Protein AF-A0A2S8WVZ5-F1 (afdb_monomer_lite)

pLDDT: mean 81.84, std 21.37, range [29.8, 98.44]

Sequence (116 aa):
MYIVTNRIDVPSERAQAFEERFIGNMRNNLPKVTGLARATLDRPVDAGTPYKVTMEFVAESDFEAWKTSDAFRASHARPAATETPAAADSSAPVDTRSVTGIERHVRVETYTAPNA

Secondary structure (DSSP, 8-state):
-EEEEEEE---GGGHHHHHHHHHHHHHHHGGG-TTEEEEEEEEESSTTPPEEEEEEESSHHHHHHHHHSHHHHHHHPPP--SS------S----------S---EEEEEEEE-TT-

Structure (mmCIF, N/CA/C/O backbone):
data_AF-A0A2S8WVZ5-F1
#
_entry.id   AF-A0A2S8WVZ5-F1
#
loop_
_atom_site.group_PDB
_atom_site.id
_atom_site.type_symbol
_atom_site.label_atom_id
_atom_site.label_alt_id
_atom_site.label_comp_id
_atom_site.label_asym_id
_atom_site.label_entity_id
_atom_site.label_seq_id
_atom_site.pdbx_PDB_ins_code
_atom_site.Cartn_x
_atom_site.Cartn_y
_atom_site.Cartn_z
_atom_site.occupancy
_atom_site.B_iso_or_equiv
_atom_site.auth_seq_id
_atom_site.auth_comp_id
_atom_site.auth_a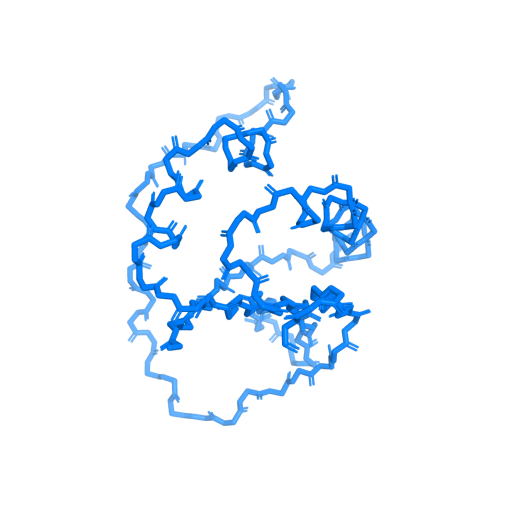sym_id
_atom_site.auth_atom_id
_atom_site.pdbx_PDB_model_num
ATOM 1 N N . MET A 1 1 ? 3.350 -12.762 -12.720 1.00 90.75 1 MET A N 1
ATOM 2 C CA . MET A 1 1 ? 2.493 -12.229 -11.646 1.00 90.75 1 MET A CA 1
ATOM 3 C C . MET A 1 1 ? 3.286 -12.256 -10.356 1.00 90.75 1 MET A C 1
ATOM 5 O O . MET A 1 1 ? 3.802 -13.311 -10.003 1.00 90.75 1 MET A O 1
ATOM 9 N N . TYR A 1 2 ? 3.395 -11.116 -9.688 1.00 97.44 2 TYR A N 1
ATOM 10 C CA . TYR A 1 2 ? 4.107 -10.922 -8.432 1.00 97.44 2 TYR A CA 1
ATOM 11 C C . TYR A 1 2 ? 3.175 -10.212 -7.453 1.00 97.44 2 TYR A C 1
ATOM 13 O O . TYR A 1 2 ? 2.580 -9.195 -7.802 1.00 97.44 2 TYR A O 1
ATOM 21 N N . ILE A 1 3 ? 2.994 -10.766 -6.256 1.00 98.00 3 ILE A N 1
ATOM 22 C CA . ILE A 1 3 ? 1.981 -10.294 -5.308 1.00 98.00 3 ILE A CA 1
ATOM 23 C C . ILE A 1 3 ? 2.671 -9.846 -4.032 1.00 98.00 3 ILE A C 1
ATOM 25 O O . ILE A 1 3 ? 3.402 -10.615 -3.413 1.00 98.00 3 ILE A O 1
ATOM 29 N N . VAL A 1 4 ? 2.384 -8.618 -3.616 1.00 96.69 4 VAL A N 1
ATOM 30 C CA . VAL A 1 4 ? 2.831 -8.079 -2.333 1.00 96.69 4 VAL A CA 1
ATOM 31 C C . VAL A 1 4 ? 1.624 -7.769 -1.465 1.00 96.69 4 VAL A C 1
ATOM 33 O O . VAL A 1 4 ? 0.597 -7.293 -1.947 1.00 96.69 4 VAL A O 1
ATOM 36 N N . THR A 1 5 ? 1.730 -8.064 -0.173 1.00 96.25 5 THR A N 1
ATOM 37 C CA . THR A 1 5 ? 0.700 -7.731 0.815 1.00 96.25 5 THR A CA 1
ATOM 38 C C . THR A 1 5 ? 1.330 -6.920 1.930 1.00 96.25 5 THR A C 1
ATOM 40 O O . THR A 1 5 ? 2.188 -7.420 2.652 1.00 96.25 5 THR A O 1
ATOM 43 N N . ASN A 1 6 ? 0.896 -5.673 2.077 1.00 92.62 6 ASN A N 1
ATOM 44 C CA . ASN A 1 6 ? 1.267 -4.840 3.209 1.00 92.62 6 ASN A CA 1
ATOM 45 C C . ASN A 1 6 ? 0.233 -4.992 4.332 1.00 92.62 6 ASN A C 1
ATOM 47 O O . ASN A 1 6 ? -0.972 -4.995 4.067 1.00 92.62 6 ASN A O 1
ATOM 51 N N . ARG A 1 7 ? 0.706 -5.092 5.577 1.00 94.50 7 ARG A N 1
ATOM 52 C CA . ARG A 1 7 ? -0.123 -5.110 6.789 1.00 94.50 7 ARG A CA 1
ATOM 53 C C . ARG A 1 7 ? 0.025 -3.764 7.485 1.00 94.50 7 ARG A C 1
ATOM 55 O O . ARG A 1 7 ? 1.143 -3.335 7.747 1.00 94.50 7 ARG A O 1
ATOM 62 N N . ILE A 1 8 ? -1.093 -3.094 7.748 1.00 92.75 8 ILE A N 1
ATOM 63 C CA . ILE A 1 8 ? -1.099 -1.745 8.322 1.00 92.75 8 ILE A CA 1
ATOM 64 C C . ILE A 1 8 ? -1.946 -1.750 9.589 1.00 92.75 8 ILE A C 1
ATOM 66 O O . ILE A 1 8 ? -3.168 -1.907 9.533 1.00 92.75 8 ILE A O 1
ATOM 70 N N . ASP A 1 9 ? -1.290 -1.558 10.729 1.00 93.38 9 ASP A N 1
ATOM 71 C CA . ASP A 1 9 ? -1.961 -1.336 12.002 1.00 93.38 9 ASP A CA 1
ATOM 72 C C . ASP A 1 9 ? -2.541 0.077 12.046 1.00 93.38 9 ASP A C 1
ATOM 74 O O . ASP A 1 9 ? -1.834 1.079 11.902 1.00 93.38 9 ASP A O 1
ATOM 78 N N . VAL A 1 10 ? -3.854 0.154 12.243 1.00 92.62 10 VAL A N 1
ATOM 79 C CA . VAL A 1 10 ? -4.589 1.414 12.323 1.00 92.62 10 VAL A CA 1
ATOM 80 C C . VAL A 1 10 ? -5.418 1.390 13.605 1.00 92.62 10 VAL A C 1
ATOM 82 O O . VAL A 1 10 ? -6.253 0.497 13.758 1.00 92.62 10 VAL A O 1
ATOM 85 N N . PRO A 1 11 ? -5.220 2.352 14.527 1.00 90.31 11 PRO A N 1
ATOM 86 C CA . PRO A 1 11 ? -6.085 2.498 15.692 1.00 90.31 11 PRO A CA 1
ATOM 87 C C . PRO A 1 11 ? -7.546 2.663 15.265 1.00 90.31 11 PRO A C 1
ATOM 89 O O . PRO A 1 11 ? -7.830 3.363 14.286 1.00 90.31 11 PRO A O 1
ATOM 92 N N . SER A 1 12 ? -8.476 2.038 15.987 1.00 87.06 12 SER A N 1
ATOM 93 C CA . SER A 1 12 ? -9.898 2.016 15.616 1.00 87.06 12 SER A CA 1
ATOM 94 C C . SER A 1 12 ? -10.494 3.422 15.510 1.00 87.06 12 SER A C 1
ATOM 96 O O . SER A 1 12 ? -11.328 3.669 14.641 1.00 87.06 12 SER A O 1
ATOM 98 N N . GLU A 1 13 ? -10.002 4.377 16.305 1.00 91.56 13 GLU A N 1
ATOM 99 C CA . GLU A 1 13 ? -10.449 5.774 16.293 1.00 91.56 13 GLU A CA 1
ATOM 100 C C . GLU A 1 13 ? -10.049 6.509 15.004 1.00 91.56 13 GLU A C 1
ATOM 102 O O . GLU A 1 13 ? -10.605 7.556 14.677 1.00 91.56 13 GLU A O 1
ATOM 107 N N . ARG A 1 14 ? -9.072 5.974 14.261 1.00 91.94 14 ARG A N 1
ATOM 108 C CA . ARG A 1 14 ? -8.554 6.545 13.010 1.00 91.94 14 ARG A CA 1
ATOM 109 C C . ARG A 1 14 ? -8.927 5.731 11.774 1.00 91.94 14 ARG A C 1
ATOM 111 O O . ARG A 1 14 ? -8.590 6.161 10.674 1.00 91.94 14 ARG A O 1
ATOM 118 N N . ALA A 1 15 ? -9.633 4.611 11.930 1.00 92.56 15 ALA A N 1
ATOM 119 C CA . ALA A 1 15 ? -9.983 3.686 10.850 1.00 92.56 15 ALA A CA 1
ATOM 120 C C . ALA A 1 15 ? -10.692 4.379 9.673 1.00 92.56 15 ALA A C 1
ATOM 122 O O . ALA A 1 15 ? -10.240 4.296 8.533 1.00 92.56 15 ALA A O 1
ATOM 123 N N . GLN A 1 16 ? -11.751 5.145 9.951 1.00 93.88 16 GLN A N 1
ATOM 124 C CA . GLN A 1 16 ? -12.520 5.832 8.907 1.00 93.88 16 GLN A CA 1
ATOM 125 C C . GLN A 1 16 ? -11.681 6.880 8.160 1.00 93.88 16 GLN A C 1
ATOM 127 O O . GLN A 1 16 ? -11.663 6.908 6.931 1.00 93.88 16 GLN A O 1
ATOM 132 N N . ALA A 1 17 ? -10.949 7.718 8.900 1.00 94.44 17 ALA A N 1
ATOM 133 C CA . ALA A 1 17 ? -10.097 8.751 8.313 1.00 94.44 17 ALA A CA 1
ATOM 134 C C . ALA A 1 17 ? -8.920 8.153 7.522 1.00 94.44 17 ALA A C 1
ATOM 136 O O . ALA A 1 17 ? -8.487 8.724 6.520 1.00 94.44 17 ALA A O 1
ATOM 137 N N . PHE A 1 18 ? -8.391 7.013 7.973 1.00 94.94 18 PHE A N 1
ATOM 138 C CA . PHE A 1 18 ? -7.378 6.257 7.249 1.00 94.94 18 PHE A CA 1
ATOM 139 C C . PHE A 1 18 ? -7.922 5.778 5.906 1.00 94.94 18 PHE A C 1
ATOM 141 O O . PHE A 1 18 ? -7.297 6.046 4.885 1.00 94.94 18 PHE A O 1
ATOM 148 N N . GLU A 1 19 ? -9.087 5.131 5.893 1.00 96.50 19 GLU A N 1
ATOM 149 C CA . GLU A 1 19 ? -9.680 4.599 4.666 1.00 96.50 19 GLU A CA 1
ATOM 150 C C . GLU A 1 19 ? -9.948 5.683 3.633 1.00 96.50 19 GLU A C 1
ATOM 152 O O . GLU A 1 19 ? -9.529 5.539 2.489 1.00 96.50 19 GLU A O 1
ATOM 157 N N . GLU A 1 20 ? -10.577 6.789 4.028 1.00 96.44 20 GLU A N 1
ATOM 158 C CA . GLU A 1 20 ? -10.875 7.894 3.114 1.00 96.44 20 GLU A CA 1
ATOM 159 C C . GLU A 1 20 ? -9.599 8.425 2.441 1.00 96.44 20 GLU A C 1
ATOM 161 O O . GLU A 1 20 ? -9.524 8.544 1.213 1.00 96.44 20 GLU A O 1
ATOM 166 N N . ARG A 1 21 ? -8.553 8.674 3.238 1.00 94.06 21 ARG A N 1
ATOM 167 C CA . ARG A 1 21 ? -7.257 9.150 2.736 1.00 94.06 21 ARG A CA 1
ATOM 168 C C . ARG A 1 21 ? -6.566 8.109 1.865 1.00 94.06 21 ARG A C 1
ATOM 170 O O . ARG A 1 21 ? -6.030 8.456 0.813 1.00 94.06 21 ARG A O 1
ATOM 177 N N . PHE A 1 22 ? -6.567 6.848 2.288 1.00 94.56 22 PHE A N 1
ATOM 178 C CA . PHE A 1 22 ? -5.892 5.769 1.578 1.00 94.56 22 PHE A CA 1
ATOM 179 C C . PHE A 1 22 ? -6.558 5.504 0.226 1.00 94.56 22 PHE A C 1
ATOM 181 O O . PHE A 1 22 ? -5.868 5.426 -0.787 1.00 94.56 22 PHE A O 1
ATOM 188 N N . ILE A 1 23 ? -7.891 5.463 0.183 1.00 95.88 23 ILE A N 1
ATOM 189 C CA . ILE A 1 23 ? -8.678 5.312 -1.047 1.00 95.88 23 ILE A CA 1
ATOM 190 C C . ILE A 1 23 ? -8.432 6.492 -1.992 1.00 95.88 23 ILE A C 1
ATOM 192 O O . ILE A 1 23 ? -8.170 6.287 -3.179 1.00 95.88 23 ILE A O 1
ATOM 196 N N . GLY A 1 24 ? -8.439 7.726 -1.476 1.00 94.25 24 GLY A N 1
ATOM 197 C CA . GLY A 1 24 ? -8.085 8.908 -2.264 1.00 94.25 24 GLY A CA 1
ATOM 198 C C . GLY A 1 24 ? -6.681 8.800 -2.865 1.00 94.25 24 GLY A C 1
ATOM 199 O O . GLY A 1 24 ? -6.483 9.069 -4.051 1.00 94.25 24 GLY A O 1
ATOM 200 N N . ASN A 1 25 ? -5.706 8.337 -2.080 1.00 90.44 25 ASN A N 1
ATOM 201 C CA . ASN A 1 25 ? -4.346 8.116 -2.560 1.00 90.44 25 ASN A CA 1
ATOM 202 C C . ASN A 1 25 ? -4.276 7.019 -3.634 1.00 90.44 25 ASN A C 1
ATOM 204 O O . ASN A 1 25 ? -3.609 7.209 -4.653 1.00 90.44 25 ASN A O 1
ATOM 208 N N . MET A 1 26 ? -4.987 5.902 -3.436 1.00 92.31 26 MET A N 1
ATOM 209 C CA . MET A 1 26 ? -5.048 4.796 -4.393 1.00 92.31 26 MET A CA 1
ATOM 210 C C . MET A 1 26 ? -5.550 5.280 -5.755 1.00 92.31 26 MET A C 1
ATOM 212 O O . MET A 1 26 ? -4.877 5.093 -6.768 1.00 92.31 26 MET A O 1
ATOM 216 N N . ARG A 1 27 ? -6.695 5.966 -5.776 1.00 92.62 27 ARG A N 1
ATOM 217 C CA . ARG A 1 27 ? -7.332 6.435 -7.015 1.00 92.62 27 ARG A CA 1
ATOM 218 C C . ARG A 1 27 ? -6.466 7.427 -7.792 1.00 92.62 27 ARG A C 1
ATOM 220 O O . ARG A 1 27 ? -6.476 7.412 -9.017 1.00 92.62 27 ARG A O 1
ATOM 227 N N . ASN A 1 28 ? -5.688 8.255 -7.096 1.00 90.94 28 ASN A N 1
ATOM 228 C CA . ASN A 1 28 ? -4.882 9.307 -7.721 1.00 90.94 28 ASN A CA 1
ATOM 229 C C . ASN A 1 28 ? -3.484 8.854 -8.179 1.00 90.94 28 ASN A C 1
ATOM 231 O O . ASN A 1 28 ? -2.886 9.500 -9.050 1.00 90.94 28 ASN A O 1
ATOM 235 N N . ASN A 1 29 ? -2.938 7.784 -7.590 1.00 90.00 29 ASN A N 1
ATOM 236 C CA . ASN A 1 29 ? -1.545 7.383 -7.814 1.00 90.00 29 ASN A CA 1
ATOM 237 C C . ASN A 1 29 ? -1.388 6.020 -8.486 1.00 90.00 29 ASN A C 1
ATOM 239 O O . ASN A 1 29 ? -0.506 5.881 -9.331 1.00 90.00 29 ASN A O 1
ATOM 243 N N . LEU A 1 30 ? -2.244 5.039 -8.188 1.00 92.44 30 LEU A N 1
ATOM 244 C CA . LEU A 1 30 ? -2.135 3.703 -8.783 1.00 92.44 30 LEU A CA 1
ATOM 245 C C . LEU A 1 30 ? -2.288 3.666 -10.313 1.00 92.44 30 LEU A C 1
ATOM 247 O O . LEU A 1 30 ? -1.556 2.892 -10.929 1.00 92.44 30 LEU A O 1
ATOM 251 N N . PRO A 1 31 ? -3.103 4.528 -10.960 1.00 93.19 31 PRO A N 1
ATOM 252 C CA . PRO A 1 31 ? -3.141 4.612 -12.424 1.00 93.19 31 PRO A CA 1
ATOM 253 C C . PRO A 1 31 ? -1.798 4.924 -13.094 1.00 93.19 31 PRO A C 1
ATOM 255 O O . PRO A 1 31 ? -1.648 4.716 -14.293 1.00 93.19 31 PRO A O 1
ATOM 258 N N . LYS A 1 32 ? -0.827 5.449 -12.338 1.00 90.50 32 LYS A N 1
ATOM 259 C CA . LYS A 1 32 ? 0.496 5.853 -12.834 1.00 90.50 32 LYS A CA 1
ATOM 260 C C . LYS A 1 32 ? 1.566 4.785 -12.586 1.00 90.50 32 LYS A C 1
ATOM 262 O O . LYS A 1 32 ? 2.723 5.000 -12.933 1.00 90.50 32 LYS A O 1
ATOM 267 N N . VAL A 1 33 ? 1.212 3.670 -11.945 1.00 92.62 33 VAL A N 1
ATOM 268 C CA . VAL A 1 33 ? 2.159 2.609 -11.592 1.00 92.62 33 VAL A CA 1
ATOM 269 C C . VAL A 1 33 ? 2.265 1.621 -12.747 1.00 92.62 33 VAL A C 1
ATOM 271 O O . VAL A 1 33 ? 1.362 0.822 -12.988 1.00 92.62 33 VAL A O 1
ATOM 274 N N . THR A 1 34 ? 3.387 1.670 -13.462 1.00 93.44 34 THR A N 1
ATOM 275 C CA . THR A 1 34 ? 3.703 0.706 -14.520 1.00 93.44 34 THR A CA 1
ATOM 276 C C . THR A 1 34 ? 3.727 -0.716 -13.964 1.00 93.44 34 TH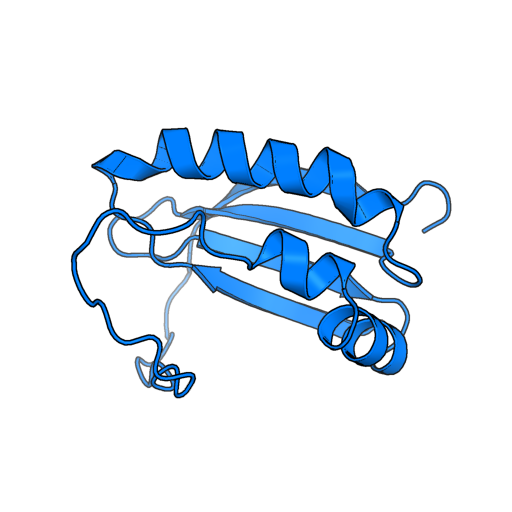R A C 1
ATOM 278 O O . THR A 1 34 ? 4.279 -0.962 -12.895 1.00 93.44 34 THR A O 1
ATOM 281 N N . GLY A 1 35 ? 3.113 -1.651 -14.691 1.00 94.69 35 GLY A N 1
ATOM 282 C CA . GLY A 1 35 ? 3.106 -3.072 -14.337 1.00 94.69 35 GLY A CA 1
ATOM 283 C C . GLY A 1 35 ? 2.161 -3.454 -13.195 1.00 94.69 35 GLY A C 1
ATOM 284 O O . GLY A 1 35 ? 2.066 -4.637 -12.883 1.00 94.69 35 GLY A O 1
ATOM 285 N N . LEU A 1 36 ? 1.426 -2.511 -12.591 1.00 96.19 36 LEU A N 1
ATOM 286 C CA . LEU A 1 36 ? 0.384 -2.823 -11.611 1.00 96.19 36 LEU A CA 1
ATOM 287 C C . LEU A 1 36 ? -0.897 -3.284 -12.315 1.00 96.19 36 LEU A C 1
ATOM 289 O O . LEU A 1 36 ? -1.537 -2.507 -13.019 1.00 96.19 36 LEU A O 1
ATOM 293 N N . ALA A 1 37 ? -1.303 -4.527 -12.070 1.00 97.06 37 ALA A N 1
ATOM 294 C CA . ALA A 1 37 ? -2.533 -5.105 -12.597 1.00 97.06 37 ALA A CA 1
ATOM 295 C C . ALA A 1 37 ? -3.739 -4.800 -11.698 1.00 97.06 37 ALA A C 1
ATOM 297 O O . ALA A 1 37 ? -4.801 -4.385 -12.169 1.00 97.06 37 ALA A O 1
ATOM 298 N N . ARG A 1 38 ? -3.572 -4.977 -10.383 1.00 97.44 38 ARG A N 1
ATOM 299 C CA . ARG A 1 38 ? -4.653 -4.816 -9.406 1.00 97.44 38 ARG A CA 1
ATOM 300 C C . ARG A 1 38 ? -4.121 -4.397 -8.044 1.00 97.44 38 ARG A C 1
ATOM 302 O O . ARG A 1 38 ? -3.032 -4.801 -7.648 1.00 97.44 38 ARG A O 1
ATOM 309 N N . ALA A 1 39 ? -4.904 -3.617 -7.308 1.00 97.50 39 ALA A N 1
ATOM 310 C CA . ALA A 1 39 ? -4.658 -3.353 -5.898 1.00 97.50 39 ALA A CA 1
ATOM 311 C C . ALA A 1 39 ? -5.959 -3.348 -5.098 1.00 97.50 39 ALA A C 1
ATOM 313 O O . ALA A 1 39 ? -6.983 -2.855 -5.573 1.00 97.50 39 ALA A O 1
ATOM 314 N N . THR A 1 40 ? -5.921 -3.863 -3.874 1.00 98.44 40 THR A N 1
ATOM 315 C CA . THR A 1 40 ? -7.088 -3.936 -2.991 1.00 98.44 40 THR A CA 1
ATOM 316 C C . THR A 1 40 ? -6.749 -3.404 -1.615 1.00 98.44 40 THR A C 1
ATOM 318 O O . THR A 1 40 ? -5.653 -3.643 -1.108 1.00 98.44 40 THR A O 1
ATOM 321 N N . LEU A 1 41 ? -7.703 -2.698 -1.012 1.00 98.25 41 LEU A N 1
ATOM 322 C CA . LEU A 1 41 ? -7.691 -2.379 0.410 1.00 98.25 41 LEU A CA 1
ATOM 323 C C . LEU A 1 41 ? -8.758 -3.231 1.092 1.00 98.25 41 LEU A C 1
ATOM 325 O O . LEU A 1 41 ? -9.934 -3.191 0.719 1.00 98.25 41 LEU A O 1
ATOM 329 N N . ASP A 1 42 ? -8.332 -3.989 2.092 1.00 98.19 42 ASP A N 1
ATOM 330 C CA . ASP A 1 42 ? -9.152 -4.942 2.821 1.00 98.19 42 ASP A CA 1
ATOM 331 C C . ASP A 1 42 ? -9.157 -4.558 4.314 1.00 98.19 42 ASP A C 1
ATOM 333 O O . ASP A 1 42 ? -8.117 -4.541 4.981 1.00 98.19 42 ASP A O 1
ATOM 337 N N . ARG A 1 43 ? -10.343 -4.211 4.832 1.00 97.12 43 ARG A N 1
ATOM 338 C CA . ARG A 1 43 ? -10.584 -3.818 6.228 1.00 97.12 43 ARG A CA 1
ATOM 339 C C . ARG A 1 43 ? -10.688 -5.059 7.118 1.00 97.12 43 ARG A C 1
ATOM 341 O O . ARG A 1 43 ? -11.429 -5.970 6.748 1.00 97.12 43 ARG A O 1
ATOM 348 N N . PRO A 1 44 ? -10.019 -5.111 8.281 1.00 96.06 44 PRO A N 1
ATOM 349 C CA . PRO A 1 44 ? -10.174 -6.211 9.232 1.00 96.06 44 PRO A CA 1
ATOM 350 C C . PRO A 1 44 ? -11.602 -6.263 9.796 1.00 96.06 44 PRO A C 1
ATOM 352 O O . PRO A 1 44 ? -12.218 -5.228 10.047 1.00 96.06 44 PRO A O 1
ATOM 355 N N . VAL A 1 45 ? -12.133 -7.469 10.007 1.00 94.81 45 VAL A N 1
ATOM 356 C CA . VAL A 1 45 ? -13.403 -7.678 10.730 1.00 94.81 45 VAL A CA 1
ATOM 357 C C . VAL A 1 45 ? -13.161 -7.741 12.236 1.00 94.81 45 VAL A C 1
ATOM 359 O O . VAL A 1 45 ? -13.938 -7.191 13.014 1.00 94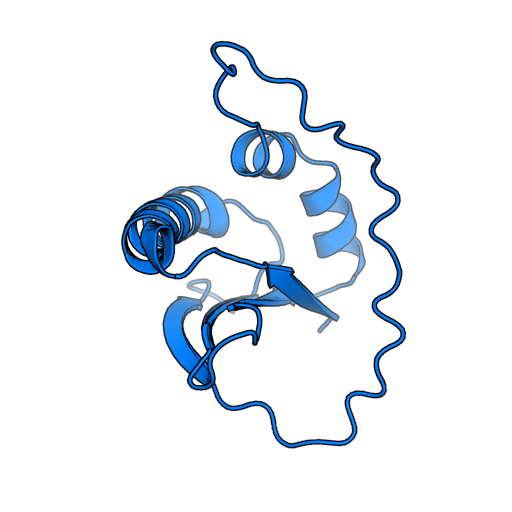.81 45 VAL A O 1
ATOM 362 N N . ASP A 1 46 ? -12.078 -8.402 12.639 1.00 90.31 46 ASP A N 1
ATOM 363 C CA . ASP A 1 46 ? -11.747 -8.644 14.037 1.00 90.31 46 ASP A CA 1
ATOM 364 C C . ASP A 1 46 ? -10.855 -7.523 14.594 1.00 90.31 46 ASP A C 1
ATOM 366 O O . ASP A 1 46 ? -9.884 -7.094 13.960 1.00 90.31 46 ASP A O 1
ATOM 370 N N . ALA A 1 47 ? -11.167 -7.054 15.805 1.00 85.19 47 ALA A N 1
ATOM 371 C CA . ALA A 1 47 ? -10.376 -6.030 16.482 1.00 85.19 47 ALA A CA 1
ATOM 372 C C . ALA A 1 47 ? -8.927 -6.500 16.709 1.00 85.19 47 ALA A C 1
ATOM 374 O O . ALA A 1 47 ? -8.680 -7.666 17.008 1.00 85.19 47 ALA A O 1
ATOM 375 N N . GLY A 1 48 ? -7.966 -5.582 16.576 1.00 84.75 48 GLY A N 1
ATOM 376 C CA . GLY A 1 48 ? -6.538 -5.893 16.718 1.00 84.75 48 GLY A CA 1
ATOM 377 C C . GLY A 1 48 ? -5.914 -6.610 15.515 1.00 84.75 48 GLY A C 1
ATOM 378 O O . GLY A 1 48 ? -4.737 -6.954 15.569 1.00 84.75 48 GLY A O 1
ATOM 379 N N . THR A 1 49 ? -6.669 -6.816 14.431 1.00 91.62 49 THR A N 1
ATOM 380 C CA . THR A 1 49 ? -6.136 -7.308 13.152 1.00 91.62 49 THR A CA 1
ATOM 381 C C . THR A 1 49 ? -5.776 -6.119 12.254 1.00 91.62 49 THR A C 1
ATOM 383 O O . THR A 1 49 ? -6.553 -5.165 12.193 1.00 91.62 49 THR A O 1
ATOM 386 N N . PRO A 1 50 ? -4.645 -6.142 11.529 1.00 94.69 50 PRO A N 1
ATOM 387 C CA . PRO A 1 50 ? -4.274 -5.050 10.636 1.00 94.69 50 PRO A CA 1
ATOM 388 C C . PRO A 1 50 ? -5.105 -5.038 9.346 1.00 94.69 50 PRO A C 1
ATOM 390 O O . PRO A 1 50 ? -5.608 -6.068 8.877 1.00 94.69 50 PRO A O 1
ATOM 393 N N . TYR A 1 51 ? -5.179 -3.862 8.720 1.00 96.88 51 TYR A N 1
ATOM 394 C CA . TYR A 1 51 ? -5.604 -3.735 7.326 1.00 96.88 51 TYR A CA 1
ATOM 395 C C . TYR A 1 51 ? -4.636 -4.472 6.412 1.00 96.88 51 TYR A C 1
ATOM 397 O O . TYR A 1 51 ? -3.436 -4.549 6.691 1.00 96.88 51 TYR A O 1
ATOM 405 N N . LYS A 1 52 ? -5.155 -4.967 5.289 1.00 97.19 52 LYS A N 1
ATOM 406 C CA . LYS A 1 52 ? -4.341 -5.548 4.224 1.00 97.19 52 LYS A CA 1
ATOM 407 C C . LYS A 1 52 ? -4.445 -4.710 2.967 1.00 97.19 52 LYS A C 1
ATOM 409 O O . LYS A 1 52 ? -5.539 -4.384 2.513 1.00 97.19 52 LYS A O 1
ATOM 414 N N . VAL A 1 53 ? -3.289 -4.407 2.395 1.00 97.00 53 VAL A N 1
ATOM 415 C CA . VAL A 1 53 ? -3.184 -3.844 1.053 1.00 97.00 53 VAL A CA 1
ATOM 416 C C . VAL A 1 53 ? -2.509 -4.882 0.186 1.00 97.00 53 VAL A C 1
ATOM 418 O O . VAL A 1 53 ? -1.332 -5.170 0.391 1.00 97.00 53 VAL A O 1
ATOM 421 N N . THR A 1 54 ? -3.246 -5.450 -0.761 1.00 97.94 54 THR A N 1
ATOM 422 C CA . THR A 1 54 ? -2.695 -6.425 -1.708 1.00 97.94 54 THR A CA 1
ATOM 423 C C . THR A 1 54 ? -2.453 -5.727 -3.031 1.00 97.94 54 THR A C 1
ATOM 425 O O . THR A 1 54 ? -3.347 -5.044 -3.526 1.00 97.94 54 THR A O 1
ATOM 428 N N . MET A 1 55 ? -1.263 -5.880 -3.603 1.00 97.19 55 MET A N 1
ATOM 429 C CA . MET A 1 55 ? -0.924 -5.350 -4.921 1.00 97.19 55 MET A CA 1
ATOM 430 C C . MET A 1 55 ? -0.385 -6.467 -5.804 1.00 97.19 55 MET A C 1
ATOM 432 O O . MET A 1 55 ? 0.468 -7.250 -5.388 1.00 97.19 55 MET A O 1
ATOM 436 N N . GLU A 1 56 ? -0.897 -6.519 -7.023 1.00 97.88 56 GLU A N 1
ATOM 437 C CA . GLU A 1 56 ? -0.614 -7.536 -8.026 1.00 97.88 56 GLU A CA 1
ATOM 438 C C . GLU A 1 56 ? 0.106 -6.877 -9.193 1.00 97.88 56 GLU A C 1
ATOM 440 O O . GLU A 1 56 ? -0.476 -6.071 -9.919 1.00 97.88 56 GLU A O 1
ATOM 445 N N . PHE A 1 57 ? 1.379 -7.213 -9.355 1.00 97.06 57 PHE A N 1
ATOM 446 C CA . PHE A 1 57 ? 2.247 -6.739 -10.422 1.00 97.06 57 PHE A CA 1
ATOM 447 C C . PHE A 1 57 ? 2.440 -7.814 -11.491 1.00 97.06 57 PHE A C 1
ATOM 449 O O . PHE A 1 57 ? 2.417 -9.015 -11.210 1.00 97.06 57 PHE A O 1
ATOM 456 N N . VAL A 1 58 ? 2.690 -7.402 -12.731 1.00 96.56 58 VAL A N 1
ATOM 457 C CA . VAL A 1 58 ? 3.007 -8.327 -13.827 1.00 96.56 58 VAL A CA 1
ATOM 458 C C . VAL A 1 58 ? 4.308 -9.081 -13.522 1.00 96.56 58 VAL A C 1
ATOM 460 O O . VAL A 1 58 ? 4.321 -10.318 -13.593 1.00 96.56 58 VAL A O 1
ATOM 463 N N . ALA A 1 59 ? 5.354 -8.373 -13.086 1.00 96.62 59 ALA A N 1
ATOM 464 C CA . ALA A 1 59 ? 6.637 -8.939 -12.678 1.00 96.62 59 ALA A CA 1
ATOM 465 C C . ALA A 1 59 ? 7.178 -8.333 -11.368 1.00 96.62 59 ALA A C 1
ATOM 467 O O . ALA A 1 59 ? 6.787 -7.247 -10.948 1.00 96.62 59 ALA A O 1
ATOM 468 N N . GLU A 1 60 ? 8.128 -9.027 -10.737 1.00 96.88 60 GLU A N 1
ATOM 469 C CA . GLU A 1 60 ? 8.856 -8.524 -9.560 1.00 96.88 60 GLU A CA 1
ATOM 470 C C . GLU A 1 60 ? 9.616 -7.223 -9.860 1.00 96.88 60 GLU A C 1
ATOM 472 O O . GLU A 1 60 ? 9.635 -6.304 -9.044 1.00 96.88 60 GLU A O 1
ATOM 477 N N . SER A 1 61 ? 10.182 -7.100 -11.065 1.00 96.69 61 SER A N 1
ATOM 478 C CA . SER A 1 61 ? 10.894 -5.895 -11.500 1.00 96.69 61 SER A CA 1
ATOM 479 C C . SER A 1 61 ? 10.009 -4.647 -11.512 1.00 96.69 61 SER A C 1
ATOM 481 O O . SER A 1 61 ? 10.501 -3.558 -11.224 1.00 96.69 61 SER A O 1
ATOM 483 N N . ASP A 1 62 ? 8.714 -4.793 -11.811 1.00 96.00 62 ASP A N 1
ATOM 484 C CA . ASP A 1 62 ? 7.761 -3.678 -11.795 1.00 96.00 62 ASP A CA 1
ATOM 485 C C . ASP A 1 62 ? 7.521 -3.187 -10.362 1.00 96.00 62 ASP A C 1
ATOM 487 O O . ASP A 1 62 ? 7.474 -1.981 -10.108 1.00 96.00 62 ASP A O 1
ATOM 491 N N . PHE A 1 63 ? 7.434 -4.121 -9.408 1.00 95.50 63 PHE A N 1
ATOM 492 C CA . PHE A 1 63 ? 7.334 -3.794 -7.989 1.00 95.50 63 PHE A CA 1
ATOM 493 C C . PHE A 1 63 ? 8.588 -3.067 -7.489 1.00 95.50 63 PHE A C 1
ATOM 495 O O . PHE A 1 63 ? 8.467 -2.014 -6.862 1.00 95.50 63 PHE A O 1
ATOM 502 N N . GLU A 1 64 ? 9.785 -3.577 -7.788 1.00 94.81 64 GLU A N 1
ATOM 503 C CA . GLU A 1 64 ? 11.038 -2.948 -7.345 1.00 94.81 64 GLU A CA 1
ATOM 504 C C . GLU A 1 64 ? 11.252 -1.561 -7.985 1.00 94.81 64 GLU A C 1
ATOM 506 O O . GLU A 1 64 ? 11.677 -0.611 -7.313 1.00 94.81 64 GLU A O 1
ATOM 511 N N . ALA A 1 65 ? 10.874 -1.390 -9.257 1.00 94.25 65 ALA A N 1
ATOM 512 C CA . ALA A 1 65 ? 10.890 -0.089 -9.924 1.00 94.25 65 ALA A CA 1
ATOM 513 C C . ALA A 1 65 ? 9.903 0.895 -9.276 1.00 94.25 65 ALA A C 1
ATOM 515 O O . ALA A 1 65 ? 10.241 2.054 -9.026 1.00 94.25 65 ALA A O 1
ATOM 516 N N . TRP A 1 66 ? 8.690 0.443 -8.946 1.00 92.44 66 TRP A N 1
ATOM 517 C CA . TRP A 1 66 ? 7.710 1.284 -8.263 1.00 92.44 66 TRP A CA 1
ATOM 518 C C . TRP A 1 66 ? 8.177 1.674 -6.859 1.00 92.44 66 TRP A C 1
ATOM 520 O O . TRP A 1 66 ? 8.153 2.855 -6.518 1.00 92.44 66 TRP A O 1
ATOM 530 N N . LYS A 1 67 ? 8.661 0.721 -6.061 1.00 90.62 67 LYS A N 1
ATOM 531 C CA . LYS A 1 67 ? 9.140 0.928 -4.685 1.00 90.62 67 LYS A CA 1
ATOM 532 C C . LYS A 1 67 ? 10.274 1.954 -4.585 1.00 90.62 67 LYS A C 1
ATOM 534 O O . LYS A 1 67 ? 10.388 2.662 -3.586 1.00 90.62 67 LYS A O 1
ATOM 539 N N . THR A 1 68 ? 11.100 2.065 -5.622 1.00 89.31 68 THR A N 1
ATOM 540 C CA . THR A 1 68 ? 12.201 3.040 -5.688 1.00 89.31 68 THR A CA 1
ATOM 541 C C . THR A 1 68 ? 11.796 4.385 -6.309 1.00 89.31 68 THR A C 1
ATOM 543 O O . THR A 1 68 ? 12.581 5.336 -6.258 1.00 89.31 68 THR A O 1
ATOM 546 N N . SER A 1 69 ? 10.569 4.500 -6.833 1.00 86.31 69 SER A N 1
ATOM 547 C CA . SER A 1 69 ? 10.049 5.695 -7.510 1.00 86.31 69 SER A CA 1
ATOM 548 C C . SER A 1 69 ? 9.648 6.833 -6.563 1.00 86.31 69 SER A C 1
ATOM 550 O O . SER A 1 69 ? 9.294 6.634 -5.397 1.00 86.31 69 SER A O 1
ATOM 552 N N . ASP A 1 70 ? 9.589 8.050 -7.107 1.00 80.25 70 ASP A N 1
ATOM 553 C CA . ASP A 1 70 ? 9.085 9.221 -6.381 1.00 80.25 70 ASP A CA 1
ATOM 554 C C . ASP A 1 70 ? 7.587 9.128 -6.070 1.00 80.25 70 ASP A C 1
ATOM 556 O O . ASP A 1 70 ? 7.137 9.658 -5.057 1.00 80.25 70 ASP A O 1
ATOM 560 N N . ALA A 1 71 ? 6.812 8.395 -6.877 1.00 74.06 71 ALA A N 1
ATOM 561 C CA . ALA A 1 71 ? 5.393 8.153 -6.614 1.00 74.06 71 ALA A CA 1
ATOM 562 C C . ALA A 1 71 ? 5.183 7.315 -5.341 1.00 74.06 71 ALA A C 1
ATOM 564 O O . ALA A 1 71 ? 4.278 7.596 -4.545 1.00 74.06 71 ALA A O 1
ATOM 565 N N . PHE A 1 72 ? 6.045 6.316 -5.117 1.00 81.62 72 PHE A N 1
ATOM 566 C CA . PHE A 1 72 ? 6.054 5.542 -3.877 1.00 81.62 72 PHE A CA 1
ATOM 567 C C . PHE A 1 72 ? 6.445 6.418 -2.688 1.00 81.62 72 PHE A C 1
ATOM 569 O O . PHE A 1 72 ? 5.739 6.421 -1.678 1.00 81.62 72 PHE A O 1
ATOM 576 N N . ARG A 1 73 ? 7.510 7.219 -2.824 1.00 81.62 73 ARG A N 1
ATOM 577 C CA . ARG A 1 73 ? 7.954 8.146 -1.771 1.00 81.62 73 ARG A CA 1
ATOM 578 C C . ARG A 1 73 ? 6.881 9.168 -1.418 1.00 81.62 73 ARG A C 1
ATOM 580 O O . ARG A 1 73 ? 6.641 9.376 -0.240 1.00 81.62 73 ARG A O 1
ATOM 587 N N . ALA A 1 74 ? 6.205 9.756 -2.402 1.00 73.38 74 ALA A N 1
ATOM 588 C CA . ALA A 1 74 ? 5.133 10.724 -2.178 1.00 73.38 74 ALA A CA 1
ATOM 589 C C . ALA A 1 74 ? 3.921 10.094 -1.473 1.00 73.38 74 ALA A C 1
ATOM 591 O O . ALA A 1 74 ? 3.359 10.698 -0.565 1.00 73.38 74 ALA A O 1
ATOM 592 N N . SER A 1 75 ? 3.562 8.857 -1.832 1.00 72.56 75 SER A N 1
ATOM 593 C CA . SER A 1 75 ? 2.463 8.114 -1.191 1.00 72.56 75 SER A CA 1
ATOM 594 C C . SER A 1 75 ? 2.772 7.686 0.251 1.00 72.56 75 SER A C 1
ATOM 596 O O . SER A 1 75 ? 1.850 7.454 1.029 1.00 72.56 75 SER A O 1
ATOM 598 N N . HIS A 1 76 ? 4.057 7.582 0.607 1.00 75.75 76 HIS A N 1
ATOM 599 C CA . HIS A 1 76 ? 4.534 7.226 1.950 1.00 75.75 76 HIS A CA 1
ATOM 600 C C . HIS A 1 76 ? 5.158 8.413 2.697 1.00 75.75 76 HIS A C 1
ATOM 602 O O . HIS A 1 76 ? 5.640 8.257 3.823 1.00 75.75 76 HIS A O 1
ATOM 608 N N . ALA A 1 77 ? 5.150 9.604 2.097 1.00 66.81 77 ALA A N 1
ATOM 609 C CA . ALA A 1 77 ? 5.639 10.810 2.732 1.00 66.81 77 ALA A CA 1
ATOM 610 C C . ALA A 1 77 ? 4.696 11.142 3.886 1.00 66.81 77 ALA A C 1
ATOM 612 O O . ALA A 1 77 ? 3.500 11.377 3.697 1.00 66.81 77 ALA A O 1
ATOM 613 N N . ARG A 1 78 ? 5.230 11.151 5.110 1.00 51.53 78 ARG A N 1
ATOM 614 C CA . ARG A 1 78 ? 4.477 11.654 6.257 1.00 51.53 78 ARG A CA 1
ATOM 615 C C . ARG A 1 78 ? 4.191 13.140 6.000 1.00 51.53 78 ARG A C 1
ATOM 617 O O . ARG A 1 78 ? 5.137 13.865 5.684 1.00 51.53 78 ARG A O 1
ATOM 624 N N . PRO A 1 79 ? 2.943 13.626 6.147 1.00 42.22 79 PRO A N 1
ATOM 625 C CA . PRO A 1 79 ? 2.729 15.063 6.246 1.00 42.22 79 PRO A CA 1
ATOM 626 C C . PRO A 1 79 ? 3.614 15.587 7.382 1.00 42.22 79 PRO A C 1
ATOM 628 O O . PRO A 1 79 ? 3.719 14.926 8.419 1.00 42.22 79 PRO A O 1
ATOM 631 N N . ALA A 1 80 ? 4.306 16.708 7.147 1.00 35.34 80 ALA A N 1
ATOM 632 C CA . ALA A 1 80 ? 5.253 17.286 8.094 1.00 35.34 80 ALA A CA 1
ATOM 633 C C . ALA A 1 80 ? 4.618 17.330 9.490 1.00 35.34 80 ALA A C 1
ATOM 635 O O . ALA A 1 80 ? 3.590 17.973 9.703 1.00 35.34 80 ALA A O 1
ATOM 636 N N . ALA A 1 81 ? 5.193 16.560 10.412 1.00 37.22 81 ALA A N 1
ATOM 637 C CA . ALA A 1 81 ? 4.684 16.439 11.759 1.00 37.22 81 ALA A CA 1
ATOM 638 C C . ALA A 1 81 ? 4.925 17.760 12.490 1.00 37.22 81 ALA A C 1
ATOM 640 O O . ALA A 1 81 ? 6.071 18.140 12.725 1.00 37.22 81 ALA A O 1
ATOM 641 N N . THR A 1 82 ? 3.854 18.424 12.915 1.00 32.22 82 THR A N 1
ATOM 642 C CA . THR A 1 82 ? 3.921 19.194 14.154 1.00 32.22 82 THR A CA 1
ATOM 643 C C . THR A 1 82 ? 4.123 18.175 15.279 1.00 32.22 82 THR A C 1
ATOM 645 O O . THR A 1 82 ? 3.197 17.487 15.692 1.00 32.22 82 THR A O 1
ATOM 648 N N . GLU A 1 83 ? 5.398 17.982 15.607 1.00 35.59 83 GLU A N 1
ATOM 649 C CA . GLU A 1 83 ? 5.985 17.513 16.865 1.00 35.59 83 GLU A CA 1
ATOM 650 C C . GLU A 1 83 ? 5.254 16.404 17.642 1.00 35.59 83 GLU A C 1
ATOM 652 O O . GLU A 1 83 ? 4.364 16.650 18.448 1.00 35.59 83 GLU A O 1
ATOM 657 N N . THR A 1 84 ? 5.735 15.166 17.476 1.00 29.80 84 THR A N 1
ATOM 658 C CA . THR A 1 84 ? 6.170 14.254 18.561 1.00 29.80 84 THR A CA 1
ATOM 659 C C . THR A 1 84 ? 6.961 13.107 17.903 1.00 29.80 84 THR A C 1
ATOM 661 O O . THR A 1 84 ? 6.483 1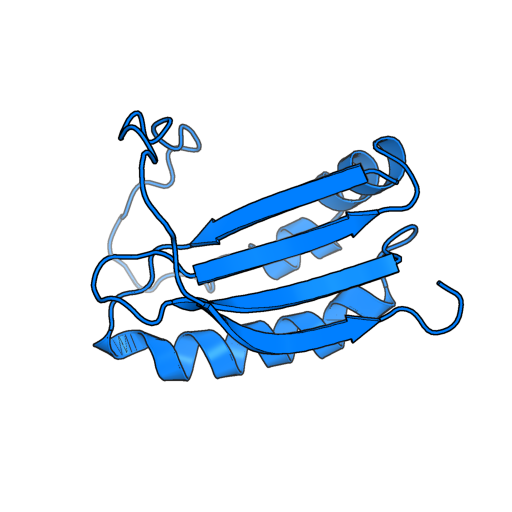2.540 16.914 1.00 29.80 84 THR A O 1
ATOM 664 N N . PRO A 1 85 ? 8.176 12.754 18.369 1.00 34.81 85 PRO A N 1
ATOM 665 C CA . PRO A 1 85 ? 9.044 11.826 17.654 1.00 34.81 85 PRO A CA 1
ATOM 666 C C . PRO A 1 85 ? 8.603 10.374 17.881 1.00 34.81 85 PRO A C 1
ATOM 668 O O . PRO A 1 85 ? 9.006 9.728 18.841 1.00 34.81 85 PRO A O 1
ATOM 671 N N . ALA A 1 86 ? 7.804 9.832 16.962 1.00 30.36 86 ALA A N 1
ATOM 672 C CA . ALA A 1 86 ? 7.716 8.388 16.767 1.00 30.36 86 ALA A CA 1
ATOM 673 C C . ALA A 1 86 ? 8.748 7.997 15.704 1.00 30.36 86 ALA A C 1
ATOM 675 O O . ALA A 1 86 ? 8.506 8.141 14.496 1.00 30.36 86 ALA A O 1
ATOM 676 N N . ALA A 1 87 ? 9.919 7.582 16.197 1.00 34.12 87 ALA A N 1
ATOM 677 C CA . ALA A 1 87 ? 11.042 7.066 15.431 1.00 34.12 87 ALA A CA 1
ATOM 678 C C . ALA A 1 87 ? 10.554 6.129 14.316 1.00 34.12 87 ALA A C 1
ATOM 680 O O . ALA A 1 87 ? 9.940 5.094 14.568 1.00 34.12 87 ALA A O 1
ATOM 681 N N . ALA A 1 88 ? 10.789 6.536 13.070 1.00 40.97 88 ALA A N 1
ATOM 682 C CA . ALA A 1 88 ? 10.716 5.647 11.926 1.00 40.97 88 ALA A CA 1
ATOM 683 C C . ALA A 1 88 ? 12.047 4.895 11.869 1.00 40.97 88 ALA A C 1
ATOM 685 O O . ALA A 1 88 ? 12.973 5.311 11.180 1.00 40.97 88 ALA A O 1
ATOM 686 N N . ASP A 1 89 ? 12.150 3.832 12.659 1.00 32.44 89 ASP A N 1
ATOM 687 C CA . ASP A 1 89 ? 13.121 2.784 12.391 1.00 32.44 89 ASP A CA 1
ATOM 688 C C . ASP A 1 89 ? 12.489 1.869 11.337 1.00 32.44 89 ASP A C 1
ATOM 690 O O . ASP A 1 89 ? 11.460 1.234 11.577 1.00 32.44 89 ASP A O 1
ATOM 694 N N . SER A 1 90 ? 13.067 1.850 10.136 1.00 44.81 90 SER A N 1
ATOM 695 C CA . SER A 1 90 ? 12.688 0.951 9.036 1.00 44.81 90 SER A CA 1
ATOM 696 C C . SER A 1 90 ? 13.182 -0.480 9.273 1.00 44.81 90 SER A C 1
ATOM 698 O O . SER A 1 90 ? 13.557 -1.184 8.339 1.00 44.81 90 SER A O 1
ATOM 700 N N . SER A 1 91 ? 13.141 -0.921 10.523 1.00 36.22 91 SER A N 1
ATOM 701 C CA . SER A 1 91 ? 13.191 -2.316 10.922 1.00 36.22 91 SER A CA 1
ATOM 702 C C . SER A 1 91 ? 11.803 -2.649 11.445 1.00 36.22 91 SER A C 1
ATOM 704 O O . SER A 1 91 ? 11.575 -2.681 12.652 1.00 36.22 91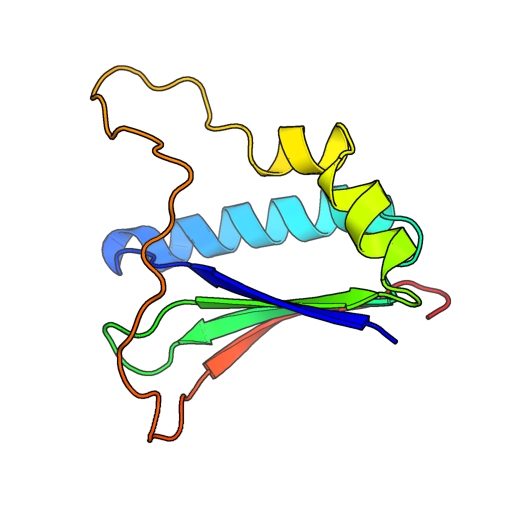 SER A O 1
ATOM 706 N N . ALA A 1 92 ? 10.833 -2.822 10.539 1.00 41.91 92 ALA A N 1
ATOM 707 C CA . ALA A 1 92 ? 9.554 -3.392 10.944 1.00 41.91 92 ALA A CA 1
ATOM 708 C C . ALA A 1 92 ? 9.882 -4.715 11.655 1.00 41.91 92 ALA A C 1
ATOM 710 O O . ALA A 1 92 ? 10.551 -5.556 11.042 1.00 41.91 92 ALA A O 1
ATOM 711 N N . PRO A 1 93 ? 9.513 -4.900 12.938 1.00 39.44 93 PRO A N 1
ATOM 712 C CA . PRO A 1 93 ? 9.699 -6.190 13.566 1.00 39.44 93 PRO A CA 1
ATOM 713 C C . PRO A 1 93 ? 8.965 -7.186 12.677 1.00 39.44 93 PRO A C 1
ATOM 715 O O . PRO A 1 93 ? 7.798 -6.977 12.343 1.00 39.44 93 PRO A O 1
ATOM 718 N N . VAL A 1 94 ? 9.665 -8.231 12.234 1.00 44.88 94 VAL A N 1
ATOM 719 C CA . VAL A 1 94 ? 8.992 -9.398 11.673 1.00 44.88 94 VAL A CA 1
ATOM 720 C C . VAL A 1 94 ? 7.987 -9.799 12.745 1.00 44.88 94 VAL A C 1
ATOM 722 O O . VAL A 1 94 ? 8.392 -10.177 13.843 1.00 44.88 94 VAL A O 1
ATOM 725 N N . ASP A 1 95 ? 6.694 -9.597 12.489 1.00 49.88 95 ASP A N 1
ATOM 726 C CA . ASP A 1 95 ? 5.644 -10.025 13.404 1.00 49.88 95 ASP A CA 1
ATOM 727 C C . ASP A 1 95 ? 5.729 -11.555 13.419 1.00 49.88 95 ASP A C 1
ATOM 729 O O . ASP A 1 95 ? 5.297 -12.244 12.501 1.00 49.88 95 ASP A O 1
ATOM 733 N N . THR A 1 96 ? 6.432 -12.087 14.420 1.00 46.97 96 THR A N 1
ATOM 734 C CA . THR A 1 96 ? 6.684 -13.521 14.602 1.00 46.97 96 THR A CA 1
ATOM 735 C C . THR A 1 96 ? 5.477 -14.231 15.203 1.00 46.97 96 THR A C 1
ATOM 737 O O . THR A 1 96 ? 5.584 -15.387 15.620 1.00 46.97 96 THR A O 1
ATOM 740 N N . ARG A 1 97 ? 4.313 -13.571 15.274 1.00 56.75 97 ARG A N 1
ATOM 741 C CA . ARG A 1 97 ? 3.089 -14.227 15.717 1.00 56.75 97 ARG A CA 1
ATOM 742 C C . ARG A 1 97 ? 2.729 -15.257 14.657 1.00 56.75 97 ARG A C 1
ATOM 744 O O . ARG A 1 97 ? 2.455 -14.920 13.508 1.00 56.75 97 ARG A O 1
ATOM 751 N N . SER A 1 98 ? 2.735 -16.528 15.047 1.00 49.62 98 SER A N 1
ATOM 752 C CA . SER A 1 98 ? 2.195 -17.607 14.226 1.00 49.62 98 SER A CA 1
ATOM 753 C C . SER A 1 98 ? 0.788 -17.230 13.769 1.00 49.62 98 SER A C 1
ATOM 755 O O . SER A 1 98 ? -0.139 -17.193 14.576 1.00 49.62 98 SER A O 1
ATOM 757 N N . VAL A 1 99 ? 0.614 -16.979 12.470 1.00 58.66 99 VAL A N 1
ATOM 758 C CA . VAL A 1 99 ? -0.694 -16.713 11.845 1.00 58.66 99 VAL A CA 1
ATOM 759 C C . VAL A 1 99 ? -1.456 -18.028 11.640 1.00 58.66 99 VAL A C 1
ATOM 761 O O . VAL A 1 99 ? -2.032 -18.299 10.591 1.00 58.66 99 VAL A O 1
ATOM 764 N N . THR A 1 100 ? -1.424 -18.916 12.632 1.00 57.41 100 THR A N 1
ATOM 765 C CA . THR A 1 100 ? -2.277 -20.103 12.666 1.00 57.41 100 THR A CA 1
ATOM 766 C C . THR A 1 100 ? -3.691 -19.647 13.023 1.00 57.41 100 THR A C 1
ATOM 768 O O . THR A 1 100 ? -4.069 -19.634 14.189 1.00 57.41 100 THR A O 1
ATOM 771 N N . GLY A 1 101 ? -4.450 -19.201 12.018 1.00 76.25 101 GLY A N 1
ATOM 772 C CA . GLY A 1 101 ? -5.825 -18.723 12.165 1.00 76.25 101 GLY A CA 1
ATOM 773 C C . GLY A 1 101 ? -6.404 -18.159 10.864 1.00 76.25 101 GLY A C 1
ATOM 774 O O . GLY A 1 101 ? -5.668 -17.776 9.957 1.00 76.25 101 GLY A O 1
ATOM 775 N N . ILE A 1 102 ? -7.734 -18.122 10.759 1.00 85.94 102 ILE A N 1
ATOM 776 C CA . ILE A 1 102 ? -8.432 -17.480 9.637 1.00 85.94 102 ILE A CA 1
ATOM 777 C C . ILE A 1 102 ? -8.518 -15.983 9.932 1.00 85.94 102 ILE A C 1
ATOM 779 O O . ILE A 1 102 ? -9.200 -15.581 10.869 1.00 85.94 102 ILE A O 1
ATOM 783 N N . GLU A 1 103 ? -7.868 -15.162 9.112 1.00 90.31 103 GLU A N 1
ATOM 784 C CA . GLU A 1 103 ? -8.057 -13.712 9.148 1.00 90.31 103 GLU A CA 1
ATOM 785 C C . GLU A 1 103 ? -9.246 -13.317 8.271 1.00 90.31 103 GLU A C 1
ATOM 787 O O . GLU A 1 103 ? -9.342 -13.726 7.110 1.00 90.31 103 GLU A O 1
ATOM 792 N N . ARG A 1 104 ? -10.158 -12.520 8.828 1.00 94.00 104 ARG A N 1
ATOM 793 C CA . ARG A 1 104 ? -11.382 -12.095 8.152 1.00 94.00 104 ARG A CA 1
ATOM 794 C C . ARG A 1 104 ? -11.274 -10.628 7.773 1.00 94.00 104 ARG A C 1
ATOM 796 O O . ARG A 1 104 ? -11.051 -9.771 8.628 1.00 94.00 104 ARG A O 1
ATOM 803 N N . HIS A 1 105 ? -11.504 -10.341 6.497 1.00 96.69 105 HIS A N 1
ATOM 804 C CA . HIS A 1 105 ? -11.462 -8.986 5.962 1.00 96.69 105 HIS A CA 1
ATOM 805 C C . HIS A 1 105 ? -12.647 -8.708 5.031 1.00 96.69 105 HIS A C 1
ATOM 807 O O . HIS A 1 105 ? -13.172 -9.617 4.387 1.00 96.69 105 HIS A O 1
ATOM 813 N N . VAL A 1 106 ? -13.047 -7.439 4.946 1.00 97.62 106 VAL A N 1
ATOM 814 C CA . VAL A 1 106 ? -14.019 -6.920 3.974 1.00 97.62 106 VAL A CA 1
ATOM 815 C C . VAL A 1 106 ? -13.289 -6.021 2.986 1.00 97.62 106 VAL A C 1
ATOM 817 O O . VAL A 1 106 ? -12.583 -5.098 3.391 1.00 97.62 106 VAL A O 1
ATOM 820 N N . ARG A 1 107 ? -13.485 -6.257 1.687 1.00 98.00 107 ARG A N 1
ATOM 821 C CA . ARG A 1 107 ? -12.915 -5.406 0.641 1.00 98.00 107 ARG A CA 1
ATOM 822 C C . ARG A 1 107 ? -13.603 -4.051 0.623 1.00 98.00 107 ARG A C 1
ATOM 824 O O . ARG A 1 107 ? -14.810 -3.987 0.408 1.00 98.00 107 ARG A O 1
ATOM 831 N N . VAL A 1 108 ? -12.834 -2.986 0.830 1.00 97.56 108 VAL A N 1
ATOM 832 C CA . VAL A 1 108 ? -13.355 -1.610 0.839 1.00 97.56 108 VAL A CA 1
ATOM 833 C C . VAL A 1 108 ? -13.038 -0.851 -0.444 1.00 97.56 108 VAL A C 1
ATOM 835 O O . VAL A 1 108 ? -13.808 0.020 -0.825 1.00 97.56 108 VAL A O 1
ATOM 838 N N . GLU A 1 109 ? -11.957 -1.200 -1.145 1.00 97.56 109 GLU A N 1
ATOM 839 C CA . GLU A 1 109 ? -11.601 -0.582 -2.426 1.00 97.56 109 GLU A CA 1
ATOM 840 C C . GLU A 1 109 ? -10.886 -1.587 -3.331 1.00 97.56 109 GLU A C 1
ATOM 842 O O . GLU A 1 109 ? -10.160 -2.472 -2.866 1.00 97.56 109 GLU A O 1
ATOM 847 N N . THR A 1 110 ? -11.091 -1.446 -4.641 1.00 97.75 110 THR A N 1
ATOM 848 C CA . THR A 1 110 ? -10.344 -2.164 -5.677 1.00 97.75 110 THR A CA 1
ATOM 849 C C . THR A 1 110 ? -9.948 -1.197 -6.780 1.00 97.75 110 THR A C 1
ATOM 851 O O . THR A 1 110 ? -10.804 -0.569 -7.393 1.00 97.75 110 THR A O 1
ATOM 854 N N . TYR A 1 111 ? -8.658 -1.146 -7.080 1.00 96.50 111 TYR A N 1
ATOM 855 C CA . TYR A 1 111 ? -8.144 -0.603 -8.327 1.00 96.50 111 TYR A CA 1
ATOM 856 C C . TYR A 1 111 ? -7.819 -1.765 -9.267 1.00 96.50 111 TYR A C 1
ATOM 858 O O . TYR A 1 111 ? -7.136 -2.703 -8.862 1.00 96.50 111 TYR A O 1
ATOM 866 N N . THR A 1 112 ? -8.284 -1.695 -10.511 1.00 96.88 112 THR A N 1
ATOM 867 C CA . THR A 1 112 ? -7.889 -2.610 -11.593 1.00 96.88 112 THR A CA 1
ATOM 868 C C . THR A 1 112 ? -7.403 -1.759 -12.752 1.00 96.88 112 THR A C 1
ATOM 870 O O . THR A 1 112 ? -8.087 -0.805 -13.133 1.00 96.88 112 THR A O 1
ATOM 873 N N . ALA A 1 113 ? -6.221 -2.059 -13.282 1.00 93.56 113 ALA A N 1
ATOM 874 C CA . ALA A 1 113 ? -5.715 -1.323 -14.428 1.00 93.56 113 ALA A CA 1
ATOM 875 C C . ALA A 1 113 ? -6.575 -1.624 -15.670 1.00 93.56 113 ALA A C 1
ATOM 877 O O . ALA A 1 113 ? -7.029 -2.752 -15.848 1.00 93.56 113 ALA A O 1
ATOM 878 N N . PRO A 1 114 ? -6.805 -0.634 -16.549 1.00 85.31 114 PRO A N 1
ATOM 879 C CA . PRO A 1 114 ? -7.753 -0.760 -17.659 1.00 85.31 114 PRO A CA 1
ATOM 880 C C . PRO A 1 114 ? -7.374 -1.820 -18.709 1.00 85.31 114 PRO A C 1
ATOM 882 O O . PRO A 1 114 ? -8.231 -2.206 -19.494 1.00 85.31 114 PRO A O 1
ATOM 885 N N . ASN A 1 115 ? -6.120 -2.288 -18.720 1.00 69.56 115 ASN A N 1
ATOM 886 C CA . ASN A 1 115 ? -5.598 -3.276 -19.672 1.00 69.56 115 ASN A CA 1
ATOM 887 C C . ASN A 1 115 ? -4.922 -4.476 -18.974 1.00 69.56 115 ASN A C 1
ATOM 889 O O . ASN A 1 115 ? -4.019 -5.078 -19.555 1.00 69.56 115 ASN A O 1
ATOM 893 N N . ALA A 1 116 ? -5.275 -4.748 -17.713 1.00 59.12 116 ALA A N 1
ATOM 894 C CA . ALA A 1 116 ? -4.733 -5.869 -16.940 1.00 59.12 116 ALA A CA 1
ATOM 895 C C . ALA A 1 116 ? -5.465 -7.189 -17.198 1.00 59.12 116 ALA A C 1
ATOM 897 O O . ALA A 1 116 ? -6.697 -7.149 -17.414 1.00 59.12 116 ALA A O 1
#

Foldseek 3Di:
DDKDKDWADDDPVCVVVCVVLLQVLCVVQVLVQPQWFKWWWWAFPDPPGTIIIMTDGNDPVSVVVRCPDPSVCVSVPDDPDPDDDPDPPVPPPPPPPPPPDDTDIDTDDMDGHPVD

Radius of gyrat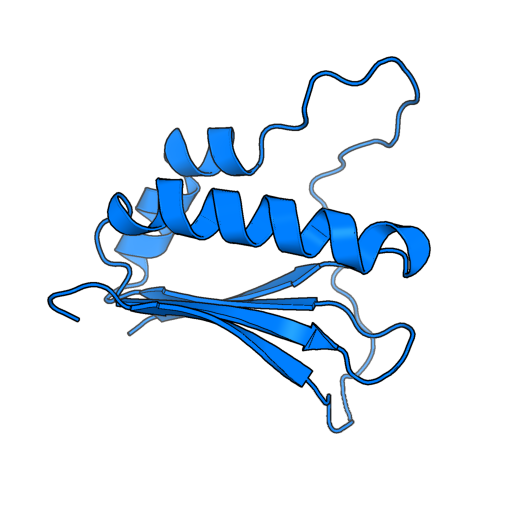ion: 15.1 Å; chains: 1; bounding box: 27×39×38 Å